Protein AF-A0A521MBP8-F1 (afdb_monomer)

Nearest PDB structures (foldseek):
  4dun-assembly1_A-2  TM=8.936E-01  e=8.599E-03  Clostridioides difficile 630
  2aug-assembly2_B  TM=5.977E-01  e=2.139E+00  Homo sapiens
  8kfp-assembly1_A  TM=3.853E-01  e=1.303E+00  Drosophila melanogaster
  3l0x-assembly1_B  TM=4.305E-01  e=7.388E+00  Saccharomyces cerevisiae

Structure (mmCIF, N/CA/C/O backbone):
data_AF-A0A521MBP8-F1
#
_entry.id   AF-A0A521MBP8-F1
#
loop_
_atom_site.group_PDB
_atom_site.id
_atom_site.type_symbol
_atom_site.label_atom_id
_atom_site.label_alt_id
_atom_site.label_comp_id
_atom_site.label_asym_id
_atom_site.lab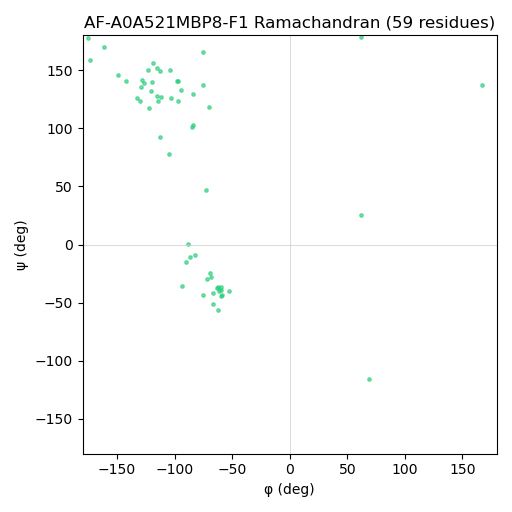el_entity_id
_atom_site.label_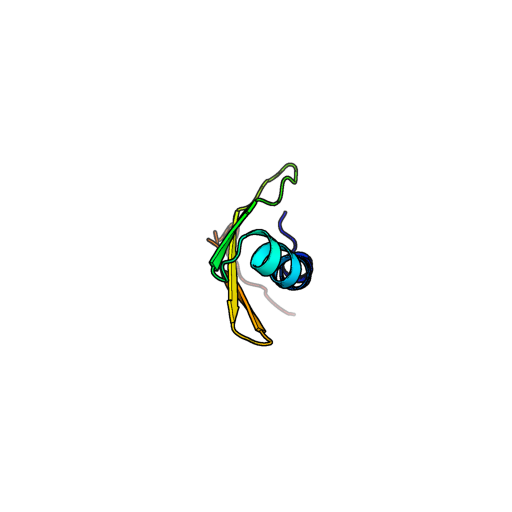seq_id
_atom_site.pdbx_PDB_ins_code
_atom_site.Cartn_x
_atom_site.Cartn_y
_atom_site.Cartn_z
_atom_site.occupancy
_atom_site.B_iso_or_equiv
_atom_site.auth_seq_id
_atom_site.auth_comp_id
_atom_site.auth_asym_id
_atom_site.auth_atom_id
_atom_site.pdbx_PDB_model_num
ATOM 1 N N . PRO A 1 1 ? 11.166 -4.426 0.277 1.00 92.06 1 PRO A N 1
ATOM 2 C CA . PRO A 1 1 ? 9.967 -4.508 -0.582 1.00 92.06 1 PRO A CA 1
ATOM 3 C C . PRO A 1 1 ? 8.726 -4.153 0.227 1.00 92.06 1 PRO A C 1
ATOM 5 O O . PRO A 1 1 ? 8.797 -4.189 1.453 1.00 92.06 1 PRO A O 1
ATOM 8 N N . VAL A 1 2 ? 7.620 -3.829 -0.440 1.00 96.81 2 VAL A N 1
ATOM 9 C CA . VAL A 1 2 ? 6.360 -3.474 0.223 1.00 96.81 2 VAL A CA 1
ATOM 10 C C . VAL A 1 2 ? 5.227 -4.345 -0.314 1.00 96.81 2 VAL A C 1
ATOM 12 O O . VAL A 1 2 ? 5.167 -4.599 -1.514 1.00 96.81 2 VAL A O 1
ATOM 15 N N . THR A 1 3 ? 4.341 -4.806 0.567 1.00 97.62 3 THR A N 1
ATOM 16 C CA . THR A 1 3 ? 3.246 -5.731 0.257 1.00 97.62 3 THR A CA 1
ATOM 17 C C . THR A 1 3 ? 1.906 -5.014 0.408 1.00 97.62 3 THR A C 1
ATOM 19 O O . THR A 1 3 ? 1.332 -4.973 1.497 1.00 97.62 3 THR A O 1
ATOM 22 N N . GLY A 1 4 ? 1.389 -4.446 -0.684 1.00 96.62 4 GLY A N 1
ATOM 23 C CA . GLY A 1 4 ? 0.141 -3.668 -0.665 1.00 96.62 4 GLY A CA 1
ATOM 24 C C . GLY A 1 4 ? -1.079 -4.467 -0.191 1.00 96.62 4 GLY A C 1
ATOM 25 O O . GLY A 1 4 ? -1.819 -4.008 0.670 1.00 96.62 4 GLY A O 1
ATOM 26 N N . SER A 1 5 ? -1.253 -5.707 -0.656 1.00 97.19 5 SER A N 1
ATOM 27 C CA . SER A 1 5 ? -2.395 -6.552 -0.262 1.00 97.19 5 SER A CA 1
ATOM 28 C C . SER A 1 5 ? -2.465 -6.825 1.245 1.00 97.19 5 SER A C 1
ATOM 30 O O . SER A 1 5 ? -3.553 -6.821 1.817 1.00 97.19 5 SER A O 1
ATOM 32 N N . ALA A 1 6 ? -1.318 -6.998 1.911 1.00 97.38 6 ALA A N 1
ATOM 33 C CA . ALA A 1 6 ? -1.267 -7.144 3.364 1.00 97.38 6 ALA A CA 1
ATOM 34 C C . ALA A 1 6 ? -1.768 -5.875 4.075 1.00 97.38 6 ALA A C 1
ATOM 36 O O . ALA A 1 6 ? -2.487 -5.965 5.069 1.00 97.38 6 ALA A O 1
ATOM 37 N N . HIS A 1 7 ? -1.458 -4.693 3.534 1.00 97.94 7 HIS A N 1
ATOM 38 C CA . HIS A 1 7 ? -1.926 -3.420 4.082 1.00 97.94 7 HIS A CA 1
ATOM 39 C C . HIS A 1 7 ? -3.439 -3.232 3.923 1.00 97.94 7 HIS A C 1
ATOM 41 O O . HIS A 1 7 ? -4.041 -2.609 4.790 1.00 97.94 7 HIS A O 1
ATOM 47 N N . CYS A 1 8 ? -4.083 -3.823 2.910 1.00 96.88 8 CYS A N 1
ATOM 48 C CA . CYS A 1 8 ? -5.549 -3.821 2.816 1.00 96.88 8 CYS A CA 1
ATOM 49 C C . CYS A 1 8 ? -6.208 -4.528 4.011 1.00 96.88 8 CYS A C 1
ATOM 51 O O . CYS A 1 8 ? -7.208 -4.050 4.538 1.00 96.88 8 CYS A O 1
ATOM 53 N N . LEU A 1 9 ? -5.638 -5.649 4.462 1.00 96.12 9 LEU A N 1
ATOM 54 C CA . LEU A 1 9 ? -6.145 -6.371 5.629 1.00 96.12 9 LEU A CA 1
ATOM 55 C C . LEU A 1 9 ? -5.786 -5.654 6.935 1.00 96.12 9 LEU A C 1
ATOM 57 O O . LEU A 1 9 ? -6.626 -5.509 7.815 1.00 96.12 9 LEU A O 1
ATOM 61 N N . LEU A 1 10 ? -4.550 -5.170 7.057 1.00 97.88 10 LEU A N 1
ATOM 62 C CA . LEU A 1 10 ? -4.079 -4.490 8.266 1.00 97.88 10 LEU A CA 1
ATOM 63 C C . LEU A 1 10 ? -4.742 -3.123 8.480 1.00 97.88 10 LEU A C 1
ATOM 65 O O . LEU A 1 10 ? -4.827 -2.665 9.618 1.00 97.88 10 LEU A O 1
ATOM 69 N N . ALA A 1 11 ? -5.226 -2.480 7.414 1.00 98.25 11 ALA A N 1
ATOM 70 C CA . ALA A 1 11 ? -5.879 -1.181 7.496 1.00 98.25 11 ALA A CA 1
ATOM 71 C C . ALA A 1 11 ? -7.112 -1.199 8.406 1.00 98.25 11 ALA A C 1
ATOM 73 O O . ALA A 1 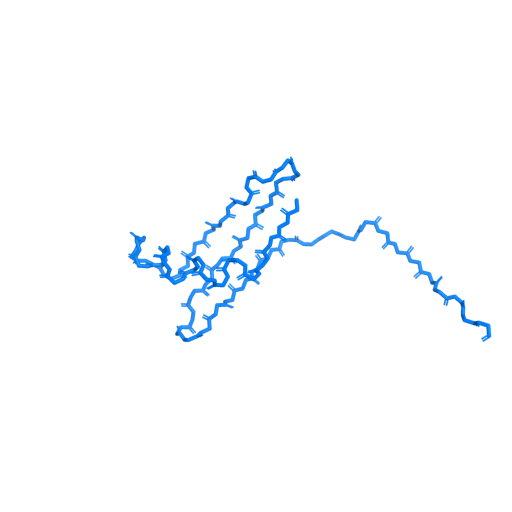11 ? -7.282 -0.294 9.219 1.00 98.25 11 ALA A O 1
ATOM 74 N N . THR A 1 12 ? -7.946 -2.240 8.304 1.00 97.00 12 THR A N 1
ATOM 75 C CA . THR A 1 12 ? -9.166 -2.372 9.117 1.00 97.00 12 THR A CA 1
ATOM 76 C C . THR A 1 12 ? -8.841 -2.571 10.594 1.00 97.00 12 THR A C 1
ATOM 78 O O . THR A 1 12 ? -9.463 -1.943 11.449 1.00 97.00 12 THR A O 1
ATOM 81 N N . TYR A 1 13 ? -7.827 -3.387 10.892 1.00 98.00 13 TYR A N 1
ATOM 82 C CA . TYR A 1 13 ? -7.340 -3.605 12.251 1.00 98.00 13 TYR A CA 1
ATOM 83 C C . TYR A 1 13 ? -6.803 -2.305 12.861 1.00 98.00 13 TYR A C 1
ATOM 85 O O . TYR A 1 13 ? -7.303 -1.841 13.883 1.00 98.00 13 TYR A O 1
ATOM 93 N N . TRP A 1 14 ? -5.834 -1.660 12.209 1.00 98.31 14 TRP A N 1
ATOM 94 C CA . TRP A 1 14 ? -5.176 -0.482 12.775 1.00 98.31 1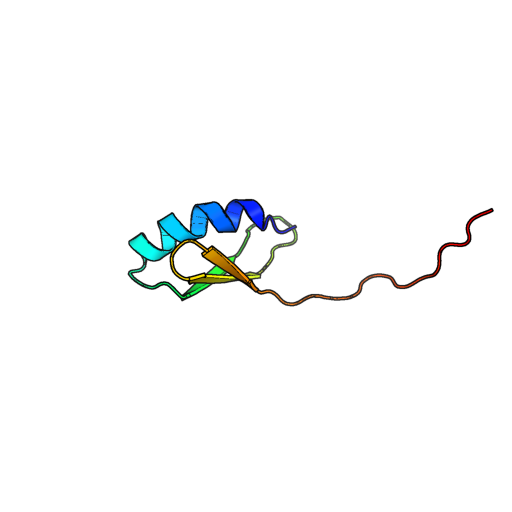4 TRP A CA 1
ATOM 95 C C . TRP A 1 14 ? -6.058 0.764 12.800 1.00 98.31 14 TRP A C 1
ATOM 97 O O . TRP A 1 14 ? -5.910 1.574 13.710 1.00 98.31 14 TRP A O 1
ATOM 107 N N . ALA A 1 15 ? -7.003 0.919 11.867 1.00 98.19 15 ALA A N 1
ATOM 108 C CA . ALA A 1 15 ? -7.964 2.021 11.929 1.00 98.19 15 ALA A CA 1
ATOM 109 C C . ALA A 1 15 ? -8.801 1.972 13.215 1.00 98.19 15 ALA A C 1
ATOM 111 O O . ALA A 1 15 ? -9.037 3.007 13.844 1.00 98.19 15 ALA A O 1
ATOM 112 N N . LYS A 1 16 ? -9.196 0.759 13.631 1.00 97.31 16 LYS A N 1
ATOM 113 C CA . LYS A 1 16 ? -9.887 0.522 14.899 1.00 97.31 16 LYS A CA 1
ATOM 114 C C . LYS A 1 16 ? -8.976 0.821 16.089 1.00 97.31 16 LYS A C 1
ATOM 116 O O . LYS A 1 16 ? -9.372 1.597 16.952 1.00 97.31 16 LYS A O 1
ATOM 121 N N . GLU A 1 17 ? -7.769 0.254 16.117 1.00 98.31 17 GLU A N 1
ATOM 122 C CA . GLU A 1 17 ? -6.828 0.442 17.234 1.00 98.31 17 GLU A CA 1
ATOM 123 C C . GLU A 1 17 ? -6.399 1.909 17.407 1.00 98.31 17 GLU A C 1
ATOM 125 O O . GLU A 1 17 ? -6.247 2.392 18.526 1.00 98.31 17 GLU A O 1
ATOM 130 N N . PHE A 1 18 ? -6.236 2.652 16.310 1.00 97.88 18 PHE A N 1
ATOM 131 C CA . PHE A 1 18 ? -5.848 4.062 16.353 1.00 97.88 18 PHE A CA 1
ATOM 132 C C . PHE A 1 18 ? -7.026 5.031 16.499 1.00 97.88 18 PHE A C 1
ATOM 134 O O . PHE A 1 18 ? -6.792 6.226 16.682 1.00 97.88 18 PHE A O 1
ATOM 141 N N . GLY A 1 19 ? -8.272 4.567 16.362 1.00 98.06 19 GLY A N 1
ATOM 142 C CA . GLY A 1 19 ? -9.454 5.434 16.355 1.00 98.06 19 GLY A CA 1
ATOM 143 C C . GLY A 1 19 ? -9.468 6.453 15.207 1.00 98.06 19 GLY A C 1
ATOM 144 O O . GLY A 1 19 ? -10.065 7.521 15.336 1.00 98.06 19 GLY A O 1
ATOM 145 N N . ARG A 1 20 ? -8.780 6.163 14.094 1.00 98.19 20 ARG A N 1
ATOM 146 C CA . ARG A 1 20 ? -8.693 7.047 12.922 1.00 98.19 20 ARG A CA 1
ATOM 147 C C . ARG A 1 20 ? -8.541 6.254 11.634 1.00 98.19 20 ARG A C 1
ATOM 149 O O . ARG A 1 20 ? -7.832 5.257 11.585 1.00 98.19 20 ARG A O 1
ATOM 156 N N . ASN A 1 21 ? -9.121 6.775 10.560 1.00 98.31 21 ASN A N 1
ATOM 157 C CA . ASN A 1 21 ? -9.131 6.085 9.270 1.00 98.31 21 ASN A CA 1
ATOM 158 C C . ASN A 1 21 ? -7.935 6.410 8.375 1.00 98.31 21 ASN A C 1
ATOM 160 O O . ASN A 1 21 ? -7.717 5.696 7.406 1.00 98.31 21 ASN A O 1
ATOM 164 N N . ARG A 1 22 ? -7.171 7.468 8.673 1.00 98.50 22 ARG A N 1
ATOM 165 C CA . ARG A 1 22 ? -5.976 7.864 7.915 1.00 98.50 22 ARG A CA 1
ATOM 166 C C . ARG A 1 22 ? -4.734 7.740 8.782 1.00 98.50 22 ARG A C 1
ATOM 168 O O . ARG A 1 22 ? -4.695 8.287 9.886 1.00 98.50 22 ARG A O 1
ATOM 175 N N . PHE A 1 23 ? -3.727 7.039 8.280 1.00 98.69 23 PHE A N 1
ATOM 176 C CA . PHE A 1 23 ? -2.439 6.870 8.948 1.00 98.69 23 PHE A CA 1
ATOM 177 C C . PHE A 1 23 ? -1.363 6.424 7.959 1.00 98.69 23 PHE A C 1
ATOM 179 O O . PHE A 1 23 ? -1.643 6.079 6.815 1.00 98.69 23 PHE A O 1
ATOM 186 N N . THR A 1 24 ? -0.116 6.432 8.414 1.00 98.19 24 THR A N 1
ATOM 187 C CA . THR A 1 24 ? 1.023 5.898 7.670 1.00 98.19 24 THR A CA 1
ATOM 188 C C . THR A 1 24 ? 1.435 4.544 8.237 1.00 98.19 24 THR A C 1
ATOM 190 O O . THR A 1 24 ? 1.286 4.278 9.431 1.00 98.19 24 THR A O 1
ATOM 193 N N . ALA A 1 25 ? 1.970 3.689 7.374 1.00 98.06 25 ALA A N 1
ATOM 194 C CA . ALA A 1 25 ? 2.565 2.410 7.729 1.00 98.06 25 ALA A CA 1
ATOM 195 C C . ALA A 1 25 ? 4.014 2.348 7.235 1.00 98.06 25 ALA A C 1
ATOM 197 O O . ALA A 1 25 ? 4.370 2.953 6.220 1.00 98.06 25 ALA A O 1
ATOM 198 N N . TYR A 1 26 ? 4.849 1.601 7.956 1.00 97.94 26 TYR A N 1
ATOM 199 C CA . TYR A 1 26 ? 6.213 1.289 7.546 1.00 97.94 26 TYR A CA 1
ATOM 200 C C . TYR A 1 26 ? 6.397 -0.226 7.481 1.00 97.94 26 TYR A C 1
ATOM 202 O O . TYR A 1 26 ? 6.291 -0.916 8.496 1.00 97.94 26 TYR A O 1
ATOM 210 N N . GLN A 1 27 ? 6.694 -0.749 6.291 1.00 98.25 27 GLN A N 1
ATOM 211 C CA . GLN A 1 27 ? 7.040 -2.154 6.124 1.00 98.25 27 GLN A CA 1
ATOM 212 C C . GLN A 1 27 ? 8.528 -2.351 6.411 1.00 98.25 27 GLN A C 1
ATOM 214 O O . GLN A 1 27 ? 9.382 -2.095 5.558 1.00 98.25 27 GLN A O 1
ATOM 219 N N . ALA A 1 28 ? 8.820 -2.875 7.602 1.00 97.38 28 ALA A N 1
ATOM 220 C CA . ALA A 1 28 ? 10.162 -3.163 8.110 1.00 97.38 28 ALA A CA 1
ATOM 221 C C . ALA A 1 28 ? 10.837 -4.378 7.433 1.00 97.38 28 ALA A C 1
ATOM 223 O O . ALA A 1 28 ? 11.381 -5.261 8.088 1.00 97.38 28 ALA A O 1
ATOM 224 N N . SER A 1 29 ? 10.790 -4.439 6.101 1.00 97.38 29 SER A N 1
ATOM 225 C CA . SER A 1 29 ? 11.681 -5.296 5.312 1.00 97.38 29 SER A CA 1
ATOM 226 C C . SER A 1 29 ? 13.085 -4.687 5.251 1.00 97.38 29 SER A C 1
ATOM 228 O O . SER A 1 29 ? 13.234 -3.494 5.495 1.00 97.38 29 SER A O 1
ATOM 230 N N . GLU A 1 30 ? 14.092 -5.451 4.824 1.00 97.88 30 GLU A N 1
ATOM 231 C CA . GLU A 1 30 ? 15.470 -4.950 4.663 1.00 97.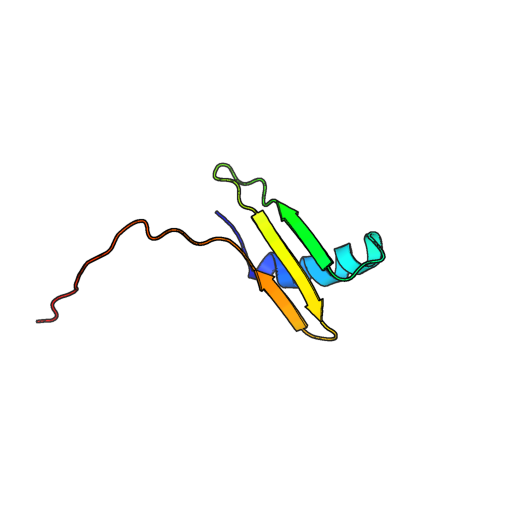88 30 GLU A CA 1
ATOM 232 C C . GLU A 1 30 ? 15.558 -3.675 3.803 1.00 97.88 30 GLU A C 1
ATOM 234 O O . GLU A 1 30 ? 16.272 -2.738 4.140 1.00 97.88 30 GLU A O 1
ATOM 239 N N . ARG A 1 31 ? 14.770 -3.589 2.722 1.00 96.75 31 ARG A N 1
ATOM 240 C CA . ARG A 1 31 ? 14.721 -2.386 1.865 1.00 96.75 31 ARG A CA 1
ATOM 241 C C . ARG A 1 31 ? 13.805 -1.277 2.397 1.00 96.75 31 ARG A C 1
ATOM 243 O O . ARG A 1 31 ? 13.780 -0.202 1.807 1.00 96.75 31 ARG A O 1
ATOM 250 N N . GLY A 1 32 ? 13.014 -1.551 3.434 1.00 97.19 32 GLY A N 1
ATOM 251 C CA . GLY A 1 32 ? 12.008 -0.637 3.969 1.00 97.19 32 GLY A CA 1
ATOM 252 C C . GLY A 1 32 ? 10.889 -0.276 2.986 1.00 97.19 32 GLY A C 1
ATOM 253 O O . GLY A 1 32 ? 10.865 -0.705 1.825 1.00 97.19 32 GLY A O 1
ATOM 254 N N . GLY A 1 33 ? 9.949 0.533 3.468 1.00 97.44 33 GLY A N 1
ATOM 255 C CA . GLY A 1 33 ? 8.996 1.240 2.620 1.00 97.44 33 GLY A CA 1
ATOM 256 C C . GLY A 1 33 ? 7.835 1.844 3.400 1.00 97.44 33 GLY A C 1
ATOM 257 O O . GLY A 1 33 ? 7.285 1.208 4.297 1.00 97.44 33 GLY A O 1
ATOM 258 N N . HIS A 1 34 ? 7.478 3.075 3.043 1.00 97.88 34 HIS A N 1
ATOM 259 C CA . HIS A 1 34 ? 6.343 3.796 3.613 1.00 97.88 34 HIS A CA 1
ATOM 260 C C . HIS A 1 34 ? 5.112 3.661 2.720 1.00 97.88 34 HIS A C 1
ATOM 262 O O . HIS A 1 34 ? 5.225 3.728 1.496 1.00 97.88 34 HIS A O 1
ATOM 268 N N . ILE A 1 35 ? 3.952 3.513 3.352 1.00 98.00 35 ILE A N 1
ATOM 269 C CA . ILE A 1 35 ? 2.640 3.538 2.709 1.00 98.00 35 ILE A CA 1
ATOM 270 C C . ILE A 1 35 ? 1.746 4.527 3.455 1.00 98.00 35 ILE A C 1
ATOM 272 O O . ILE A 1 35 ? 1.682 4.509 4.685 1.00 98.00 35 ILE A O 1
ATOM 276 N N . ASP A 1 36 ? 1.021 5.340 2.699 1.00 98.50 36 ASP A N 1
ATOM 277 C CA . ASP A 1 36 ? -0.139 6.081 3.180 1.00 98.50 36 ASP A CA 1
ATOM 278 C C . ASP A 1 36 ? -1.365 5.162 3.120 1.00 98.50 36 ASP A C 1
ATOM 280 O O . ASP A 1 36 ? -1.617 4.529 2.094 1.00 98.50 36 ASP A O 1
ATOM 284 N N . VAL A 1 37 ? -2.119 5.068 4.215 1.00 98.62 37 VAL A N 1
ATOM 285 C CA . VAL A 1 37 ? -3.304 4.211 4.340 1.00 98.62 37 VAL A CA 1
ATOM 286 C C . VAL A 1 37 ? -4.524 5.064 4.653 1.00 98.62 37 VAL A C 1
ATOM 288 O O . VAL A 1 37 ? -4.512 5.876 5.582 1.00 98.62 37 VAL A O 1
ATOM 291 N N . GLU A 1 38 ? -5.607 4.824 3.922 1.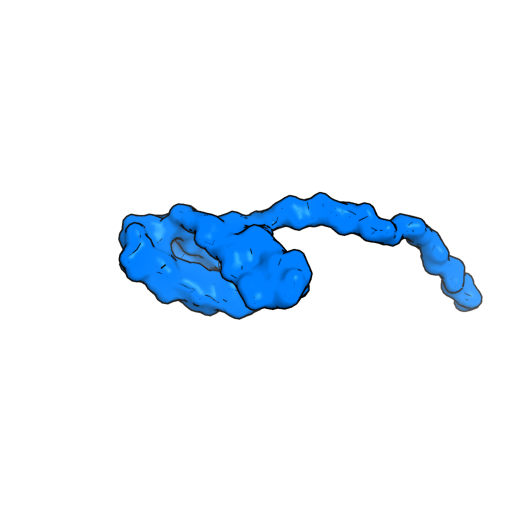00 98.62 38 GLU A N 1
ATOM 292 C CA . GLU A 1 38 ? -6.936 5.326 4.251 1.00 98.62 38 GLU A CA 1
ATOM 293 C C . GLU A 1 38 ? -7.978 4.201 4.203 1.00 98.62 38 GLU A C 1
ATOM 295 O O . GLU A 1 38 ? -8.161 3.564 3.166 1.00 98.62 38 GLU A O 1
ATOM 300 N N . LEU A 1 39 ? -8.691 3.988 5.312 1.00 98.50 39 LEU A N 1
ATOM 301 C CA . LEU A 1 39 ? -9.901 3.167 5.353 1.00 98.50 39 LEU A CA 1
ATOM 302 C C . LEU A 1 39 ? -11.119 4.021 4.961 1.00 98.50 39 LEU A 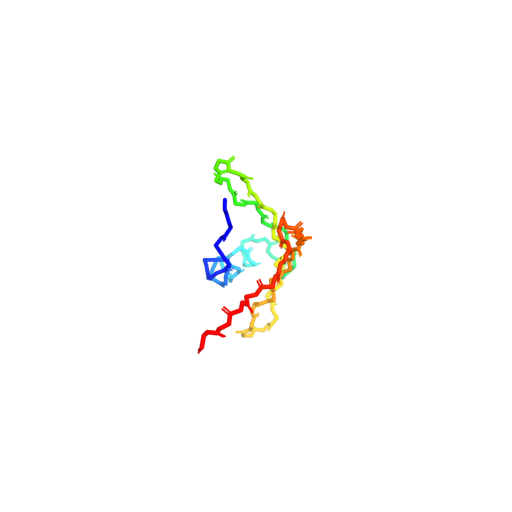C 1
ATOM 304 O O . LEU A 1 39 ? -11.647 4.786 5.770 1.00 98.50 39 LEU A O 1
ATOM 308 N N . ALA A 1 40 ? -11.564 3.886 3.714 1.00 98.00 40 ALA A N 1
ATOM 309 C CA . ALA A 1 40 ? -12.680 4.616 3.120 1.00 98.00 40 ALA A CA 1
ATOM 310 C C . ALA A 1 40 ? -13.915 3.704 3.004 1.00 98.00 40 ALA A C 1
ATOM 312 O O . ALA A 1 40 ? -14.225 3.176 1.937 1.00 98.00 40 ALA A O 1
ATOM 313 N N . GLY A 1 41 ? -14.613 3.495 4.124 1.00 95.31 41 GLY A N 1
ATOM 314 C CA . GLY A 1 41 ? -15.773 2.601 4.180 1.00 95.31 41 GLY A CA 1
ATOM 315 C C . GLY A 1 41 ? -15.367 1.134 4.016 1.00 95.31 41 GLY A C 1
ATOM 316 O O . GLY A 1 41 ? -14.657 0.595 4.861 1.00 95.31 41 GLY A O 1
ATOM 317 N N . ASP A 1 42 ? -15.815 0.496 2.934 1.00 95.44 42 ASP A N 1
ATOM 318 C CA . ASP A 1 42 ? -15.491 -0.892 2.570 1.00 95.44 42 ASP A CA 1
ATOM 319 C C . ASP A 1 42 ? -14.214 -1.017 1.713 1.00 95.44 42 ASP A C 1
ATOM 321 O O . ASP A 1 42 ? -13.816 -2.122 1.333 1.00 95.44 42 ASP A O 1
ATOM 325 N N . ARG A 1 43 ? -13.552 0.106 1.403 1.00 97.62 43 ARG A N 1
ATOM 326 C CA . ARG A 1 43 ? -12.326 0.159 0.597 1.00 97.62 43 ARG A CA 1
ATOM 327 C C . ARG A 1 43 ? -11.134 0.662 1.395 1.00 97.62 43 ARG A C 1
ATOM 329 O O . ARG A 1 43 ? -11.258 1.481 2.301 1.00 97.62 43 ARG A O 1
ATOM 336 N N . VAL A 1 44 ? -9.953 0.206 0.988 1.00 98.38 44 VAL A N 1
ATOM 337 C CA . VAL A 1 44 ? -8.671 0.717 1.476 1.00 98.38 44 VAL A CA 1
ATOM 338 C C . VAL A 1 44 ? -7.950 1.390 0.320 1.00 98.38 44 VAL A C 1
ATOM 340 O O . VAL A 1 44 ? -7.722 0.766 -0.717 1.00 98.38 44 VAL A O 1
ATOM 343 N N . ILE A 1 45 ? -7.598 2.658 0.504 1.00 98.50 45 ILE A N 1
ATOM 344 C CA . ILE A 1 45 ? -6.781 3.423 -0.434 1.00 98.50 45 ILE A CA 1
ATOM 345 C C . ILE A 1 45 ? -5.345 3.376 0.078 1.00 98.50 45 ILE A C 1
ATOM 347 O O . ILE A 1 45 ? -5.076 3.738 1.225 1.00 98.50 45 ILE A O 1
ATOM 351 N N . LEU A 1 46 ? -4.433 2.907 -0.773 1.00 98.31 46 LEU A N 1
ATOM 352 C CA . LEU A 1 46 ? -3.005 2.852 -0.485 1.00 98.31 46 LEU A CA 1
ATOM 353 C C . LEU A 1 46 ? -2.273 3.844 -1.384 1.00 98.31 46 LEU A C 1
ATOM 355 O O . LEU A 1 46 ? -2.427 3.813 -2.604 1.00 98.31 46 LEU A O 1
ATOM 359 N N . GLY A 1 47 ? -1.477 4.709 -0.769 1.00 97.75 47 GLY A N 1
ATOM 360 C CA . GLY A 1 47 ? -0.618 5.673 -1.441 1.00 97.75 47 GLY A CA 1
ATOM 361 C C . GLY A 1 47 ? 0.849 5.429 -1.113 1.00 97.75 47 GLY A C 1
ATOM 362 O O . GLY A 1 47 ? 1.191 4.833 -0.092 1.00 97.75 47 GLY A O 1
ATOM 363 N N . GLY A 1 48 ? 1.734 5.885 -1.990 1.00 96.44 48 GLY A N 1
ATOM 364 C CA . GLY A 1 48 ? 3.168 5.823 -1.756 1.00 96.44 48 GLY A CA 1
ATOM 365 C C . GLY A 1 48 ? 3.941 6.546 -2.846 1.00 96.44 48 GLY A C 1
ATOM 366 O O . GLY A 1 48 ? 3.445 6.759 -3.952 1.00 96.44 48 GLY A O 1
ATOM 367 N N . LYS A 1 49 ? 5.178 6.929 -2.533 1.00 96.06 49 LYS A N 1
ATOM 368 C CA . LYS A 1 49 ? 6.090 7.497 -3.528 1.00 96.06 49 LYS A CA 1
ATOM 369 C C . LYS A 1 49 ? 6.622 6.382 -4.426 1.00 96.06 49 LYS A C 1
ATOM 371 O O . LYS A 1 49 ? 7.022 5.327 -3.936 1.00 96.06 49 LYS A O 1
ATOM 376 N N . CYS A 1 50 ? 6.685 6.647 -5.724 1.00 95.06 50 CYS A N 1
ATOM 377 C CA . CYS A 1 50 ? 7.283 5.751 -6.709 1.00 95.06 50 CYS A CA 1
ATOM 378 C C . CYS A 1 50 ? 8.546 6.385 -7.296 1.00 95.06 50 CYS A C 1
ATOM 380 O O . CYS A 1 50 ? 8.646 7.606 -7.400 1.00 95.06 50 CYS A O 1
ATOM 382 N N . VAL A 1 51 ? 9.503 5.542 -7.682 1.00 95.56 51 VAL A N 1
ATOM 383 C CA . VAL A 1 51 ? 10.738 5.952 -8.358 1.00 95.56 51 VAL A CA 1
ATOM 384 C C . VAL A 1 51 ? 10.942 5.033 -9.554 1.00 95.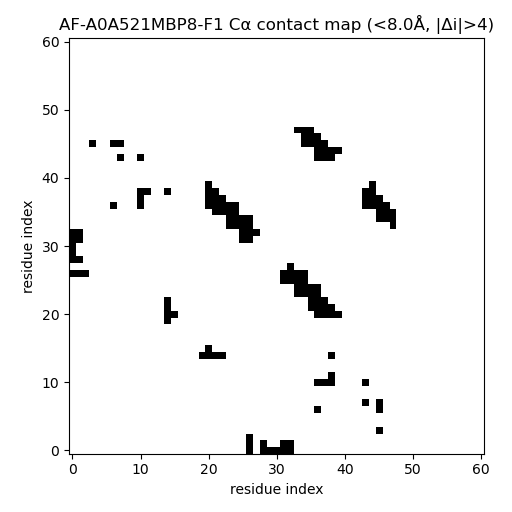56 51 VAL A C 1
ATOM 386 O O . VAL A 1 51 ? 10.955 3.811 -9.394 1.00 95.56 51 VAL A O 1
ATOM 389 N N . THR A 1 52 ? 11.106 5.611 -10.743 1.00 97.62 52 THR A N 1
ATOM 390 C CA . THR A 1 52 ? 11.517 4.868 -11.938 1.00 97.62 52 THR A CA 1
ATOM 391 C C . THR A 1 52 ? 12.975 4.460 -11.776 1.00 97.62 52 THR A C 1
ATOM 393 O O . THR A 1 52 ? 13.845 5.315 -11.637 1.00 97.62 52 THR A O 1
ATOM 396 N N . VAL A 1 53 ? 13.243 3.154 -11.756 1.00 97.12 53 VAL A N 1
ATOM 397 C CA . VAL A 1 53 ? 14.610 2.623 -11.607 1.00 97.12 53 VAL A CA 1
ATOM 398 C C . VAL A 1 53 ? 15.249 2.345 -12.968 1.00 97.12 53 VAL A C 1
ATOM 400 O O . VAL A 1 53 ? 16.448 2.537 -13.132 1.00 97.12 53 VAL A O 1
ATOM 403 N N . ILE A 1 54 ? 14.456 1.888 -13.939 1.00 97.56 54 ILE A N 1
ATOM 404 C CA . ILE A 1 54 ? 14.890 1.555 -15.299 1.00 97.56 54 ILE A CA 1
ATOM 405 C C . ILE A 1 54 ? 13.786 1.987 -16.265 1.00 97.56 54 ILE A C 1
ATOM 407 O O . ILE A 1 54 ? 12.605 1.793 -15.977 1.00 97.56 54 ILE A O 1
ATOM 411 N N . GLU A 1 55 ? 14.185 2.526 -17.413 1.00 98.12 55 GLU A N 1
ATOM 412 C CA . GLU A 1 55 ? 13.331 2.815 -18.564 1.00 98.12 55 GLU A CA 1
ATOM 413 C C . GLU A 1 55 ? 13.974 2.200 -19.817 1.00 98.12 55 GLU A C 1
ATOM 415 O O . GLU A 1 55 ? 15.199 2.187 -19.946 1.00 98.12 55 GLU A O 1
ATOM 420 N N . GLY A 1 56 ? 1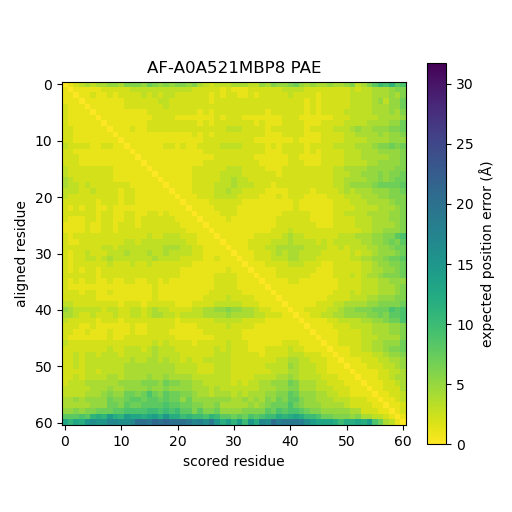3.166 1.649 -20.723 1.00 97.06 56 GLY A N 1
ATOM 421 C CA . GLY A 1 56 ? 13.657 1.000 -21.937 1.00 97.06 56 GLY A CA 1
ATOM 422 C C . GLY A 1 56 ? 12.533 0.556 -22.870 1.00 97.06 56 GLY A C 1
ATOM 423 O O . GLY A 1 56 ? 11.354 0.702 -22.549 1.00 97.06 56 GLY A O 1
ATOM 424 N N . ALA A 1 57 ? 12.903 -0.002 -24.025 1.00 97.38 57 ALA A N 1
ATOM 425 C CA . ALA A 1 57 ? 11.972 -0.499 -25.035 1.00 97.38 57 ALA A CA 1
ATOM 426 C C . ALA A 1 57 ? 12.180 -1.999 -25.290 1.00 97.38 57 ALA A C 1
ATOM 428 O O . ALA A 1 57 ? 13.315 -2.470 -25.378 1.00 97.38 57 ALA A O 1
ATOM 429 N N . PHE A 1 58 ? 11.082 -2.740 -25.450 1.00 96.25 58 PHE A N 1
ATOM 430 C CA . PHE A 1 58 ? 11.106 -4.125 -25.920 1.00 96.25 58 PHE A CA 1
ATOM 431 C C . PHE A 1 58 ? 10.893 -4.156 -27.435 1.00 96.25 58 PHE A C 1
ATOM 433 O O . PHE A 1 58 ? 9.977 -3.514 -27.943 1.00 96.25 58 PHE A O 1
ATOM 440 N N . THR A 1 59 ? 11.717 -4.921 -28.152 1.00 95.88 59 THR A N 1
ATOM 441 C CA . THR A 1 59 ? 11.474 -5.261 -29.563 1.00 95.88 59 THR A CA 1
ATOM 442 C C . THR A 1 59 ? 10.964 -6.693 -29.616 1.00 95.88 59 THR A C 1
ATOM 444 O O . THR A 1 59 ? 11.593 -7.587 -29.051 1.00 95.88 59 THR A O 1
ATOM 447 N N . LEU A 1 60 ? 9.818 -6.904 -30.256 1.00 94.44 60 LEU A N 1
ATOM 448 C CA . LEU A 1 60 ? 9.263 -8.233 -30.503 1.00 94.44 60 LEU A CA 1
ATOM 449 C C . LEU A 1 60 ? 9.630 -8.655 -31.933 1.00 94.44 60 LEU A C 1
ATOM 451 O O . LEU A 1 60 ? 9.647 -7.801 -32.821 1.00 94.44 60 LEU A O 1
ATOM 455 N N . ALA A 1 61 ? 9.975 -9.932 -32.118 1.00 86.31 61 ALA A N 1
ATOM 456 C CA . ALA A 1 61 ? 10.318 -10.521 -33.416 1.00 86.31 61 ALA A CA 1
ATOM 457 C C . ALA A 1 61 ? 9.073 -10.854 -34.248 1.00 86.31 61 ALA A C 1
ATOM 459 O O . ALA A 1 61 ? 8.039 -11.206 -33.632 1.00 86.31 61 ALA A O 1
#

Radius of gyration: 15.37 Å; Cα contacts (8 Å, |Δi|>4): 72; chains: 1; bounding box: 31×18×51 Å

Foldseek 3Di:
DDDVVVCFVVQVVVCVVVVHQWDKDWDPDPVIAIWTWGDDPNGIDIDGDDDDPDDDDDDDD

Sequence (61 aa):
PVTGSAHCLLATYWAKEFGRNRFTAYQASERGGHIDVELAGDRVILGGKCVTVIEGAFTLA

pLDDT: mean 97.18, std 1.84, range [86.31, 98.69]

Mean predicted aligned error: 2.82 Å

Secondary structure (DSSP, 8-state):
---HHHHHHHHHHHHHHHT-SEEEEE--STT--EEEEEEETTEEEEE----------PPP-

Solvent-accessible surface area (backbone atoms only — not comparable to full-atom values): 3970 Å² total; per-residue (Å²): 82,75,65,67,74,61,47,54,62,46,40,64,54,49,24,62,78,68,75,41,47,68,52,76,49,73,38,88,39,97,73,34,44,66,34,41,42,32,52,60,86,98,42,65,50,78,43,66,90,83,78,88,86,78,86,87,85,86,86,83,135